Protein AF-A0A8S3I1D6-F1 (afdb_monomer_lite)

Foldseek 3Di:
DDDDDDDDDDDDDDDPPDDPPDDDPDPDDDPQADPVQAGPVRDHPPDFADKDKDWCPDVVAPTWMWIDRHPDTDIDGHHDPDDDPDPPPDPDDDDDDDDDDDDD

Secondary structure (DSSP, 8-state):
---------------------S------S--SB-TTS-BTTS--TTPPPPEEEEES-STTSSEEEEEEETTEEEEEEE------S--S--SSPPPP--------

Organism: NCBI:txid392030

Radius of gyration: 34.03 Å; chains: 1; bounding box: 68×28×105 Å

Sequence (104 aa):
MTTAMDTSSVMKHKRNELTSTSTTDYISGFDLISIEGYRQDGRKNDELRNFRVSFNVVPDADGSCYMEHGNCKLLATIYGPYEGESRSNQEQAVITCDFSMTSY

InterPro domains:
  IPR001247 Exoribonuclease, phosphorolytic domain 1 [PF01138] (47-104)
  IPR020568 Ribosomal protein uS5 domain 2-type superfamily [SSF54211] (35-104)
  IPR027408 PNPase/RNase PH domain superfamily [G3DSA:3.30.230.70] (8-104)
  IPR050080 Ribonuclease PH [PTHR11953] (39-102)

Structure (mmCIF, N/CA/C/O backbone):
data_AF-A0A8S3I1D6-F1
#
_entry.id   AF-A0A8S3I1D6-F1
#
loop_
_atom_site.group_PDB
_atom_site.id
_atom_site.type_symbol
_atom_site.label_atom_id
_atom_site.label_alt_id
_atom_site.label_comp_id
_atom_site.label_asym_id
_atom_site.label_entity_id
_atom_site.label_seq_id
_atom_site.pdbx_PDB_ins_code
_atom_site.Cartn_x
_atom_site.Cartn_y
_atom_site.Cartn_z
_atom_site.occupancy
_atom_site.B_iso_or_equiv
_atom_site.auth_seq_id
_atom_site.auth_comp_id
_atom_site.auth_asym_id
_atom_site.auth_atom_id
_atom_site.pdbx_PDB_model_num
ATOM 1 N N . MET A 1 1 ? 43.926 15.647 -84.273 1.00 39.88 1 MET A N 1
ATOM 2 C CA . MET A 1 1 ? 44.016 16.923 -83.533 1.00 39.88 1 MET A CA 1
ATOM 3 C C . MET A 1 1 ? 42.648 17.594 -83.611 1.00 39.88 1 MET A C 1
ATOM 5 O O . MET A 1 1 ? 42.082 17.579 -84.691 1.00 39.88 1 MET A O 1
ATOM 9 N N . THR A 1 2 ? 42.159 18.082 -82.459 1.00 35.62 2 THR A N 1
ATOM 10 C CA . THR A 1 2 ? 41.011 18.997 -82.205 1.00 35.62 2 THR A CA 1
ATOM 11 C C . THR A 1 2 ? 39.555 18.506 -82.391 1.00 35.62 2 THR A C 1
ATOM 13 O O . THR A 1 2 ? 39.040 18.485 -83.501 1.00 35.62 2 THR A O 1
ATOM 16 N N . THR A 1 3 ? 38.954 18.096 -81.252 1.00 31.78 3 THR A N 1
ATOM 17 C CA . THR A 1 3 ? 37.695 18.533 -80.558 1.00 31.78 3 THR A CA 1
ATOM 18 C C . THR A 1 3 ? 36.625 19.316 -81.365 1.00 31.78 3 THR A C 1
ATOM 20 O O . THR A 1 3 ? 36.999 20.095 -82.224 1.00 31.78 3 THR A O 1
ATOM 23 N N . ALA A 1 4 ? 35.300 19.301 -81.128 1.00 40.47 4 ALA A N 1
ATOM 24 C CA . ALA A 1 4 ? 34.423 18.917 -80.009 1.00 40.47 4 ALA A CA 1
ATOM 25 C C . ALA A 1 4 ? 32.924 18.972 -80.452 1.00 40.47 4 ALA A C 1
ATOM 27 O O . ALA A 1 4 ? 32.630 19.610 -81.455 1.00 40.47 4 ALA A O 1
ATOM 28 N N . MET A 1 5 ? 32.019 18.456 -79.596 1.00 41.31 5 MET A N 1
ATOM 29 C CA . MET A 1 5 ? 30.569 18.765 -79.448 1.00 41.31 5 MET A CA 1
ATOM 30 C C . MET A 1 5 ? 29.570 18.172 -80.466 1.00 41.31 5 MET A C 1
ATOM 32 O O . MET A 1 5 ? 29.516 18.596 -81.609 1.00 41.31 5 MET A O 1
ATOM 36 N N . ASP A 1 6 ? 28.703 17.248 -80.028 1.00 33.47 6 ASP A N 1
ATOM 37 C CA . ASP A 1 6 ? 27.349 17.582 -79.544 1.00 33.47 6 ASP A CA 1
ATOM 38 C C . ASP A 1 6 ? 26.686 16.352 -78.876 1.00 33.47 6 ASP A C 1
ATOM 40 O O . ASP A 1 6 ? 27.232 15.249 -78.851 1.00 33.47 6 ASP A O 1
ATOM 44 N N . THR A 1 7 ? 25.555 16.584 -78.228 1.00 37.22 7 THR A N 1
ATOM 45 C CA . THR A 1 7 ? 25.157 16.063 -76.928 1.00 37.22 7 THR A CA 1
ATOM 46 C C . THR A 1 7 ? 23.922 15.160 -76.971 1.00 37.22 7 THR A C 1
ATOM 48 O O . THR A 1 7 ? 23.090 15.209 -77.869 1.00 37.22 7 THR A O 1
ATOM 51 N N . SER A 1 8 ? 23.769 14.406 -75.878 1.00 36.06 8 SER A N 1
ATOM 52 C CA . SER A 1 8 ? 22.530 13.804 -75.368 1.00 36.06 8 SER A CA 1
ATOM 53 C C . SER A 1 8 ? 22.029 12.508 -76.023 1.00 36.06 8 SER A C 1
ATOM 55 O O . SER A 1 8 ? 21.237 12.465 -76.958 1.00 36.06 8 SER A O 1
ATOM 57 N N . SER A 1 9 ? 22.399 11.392 -75.397 1.00 36.66 9 SER A N 1
ATOM 58 C CA . SER A 1 9 ? 21.520 10.230 -75.304 1.00 36.66 9 SER A CA 1
ATOM 59 C C . SER A 1 9 ? 21.810 9.439 -74.037 1.00 36.66 9 SER A C 1
ATOM 61 O O . SER A 1 9 ? 22.944 9.351 -73.571 1.00 36.66 9 SER A O 1
ATOM 63 N N . VAL A 1 10 ? 20.741 8.804 -73.560 1.00 41.28 10 VAL A N 1
ATOM 64 C CA . VAL A 1 10 ? 20.665 7.784 -72.510 1.00 41.28 10 VAL A CA 1
ATOM 65 C C . VAL A 1 10 ? 20.418 8.314 -71.0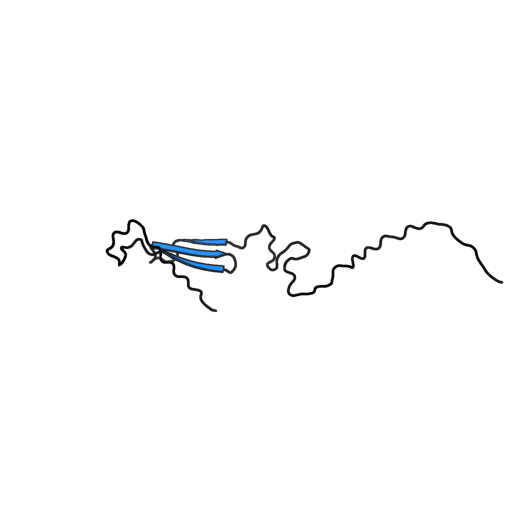94 1.00 41.28 10 VAL A C 1
ATOM 67 O O . VAL A 1 10 ? 21.313 8.480 -70.267 1.00 41.28 10 VAL A O 1
ATOM 70 N N . MET A 1 11 ? 19.118 8.458 -70.818 1.00 44.31 11 MET A N 1
ATOM 71 C CA . MET A 1 11 ? 18.483 8.193 -69.526 1.00 44.31 11 MET A CA 1
ATOM 72 C C . MET A 1 11 ? 19.223 7.090 -68.756 1.00 44.31 11 MET A C 1
ATOM 74 O O . MET A 1 11 ? 19.140 5.912 -69.100 1.00 44.31 11 MET A O 1
ATOM 78 N N . LYS A 1 12 ? 19.913 7.462 -67.679 1.00 41.50 12 LYS A N 1
ATOM 79 C CA . LYS A 1 12 ? 20.322 6.524 -66.633 1.00 41.50 12 LYS A CA 1
ATOM 80 C C . LYS A 1 12 ? 19.663 6.979 -65.346 1.00 41.50 12 LYS A C 1
ATOM 82 O O . LYS A 1 12 ? 20.041 7.998 -64.776 1.00 41.50 12 LYS A O 1
ATOM 87 N N . HIS A 1 13 ? 18.645 6.223 -64.939 1.00 34.81 13 HIS A N 1
ATOM 88 C CA . HIS A 1 13 ? 18.068 6.276 -63.603 1.00 34.81 13 HIS A CA 1
ATOM 89 C C . HIS A 1 13 ? 19.206 6.255 -62.579 1.00 34.81 13 HIS A C 1
ATOM 91 O O . HIS A 1 13 ? 19.904 5.250 -62.418 1.00 34.81 13 HIS A O 1
ATOM 97 N N . LYS A 1 14 ? 19.431 7.399 -61.935 1.00 36.69 14 LYS A N 1
ATOM 98 C CA . LYS A 1 14 ? 20.379 7.523 -60.838 1.00 36.69 14 LYS A CA 1
ATOM 99 C C . LYS A 1 14 ? 19.727 6.860 -59.628 1.00 36.69 14 LYS A C 1
ATOM 101 O O . LYS A 1 14 ? 18.600 7.194 -59.274 1.00 36.69 14 LYS A O 1
ATOM 106 N N . ARG A 1 15 ? 20.426 5.862 -59.081 1.00 41.84 15 ARG A N 1
ATOM 107 C CA . ARG A 1 15 ? 20.089 5.144 -57.848 1.00 41.84 15 ARG A CA 1
ATOM 108 C C . ARG A 1 15 ? 19.582 6.126 -56.793 1.00 41.84 15 ARG A C 1
ATOM 110 O O . ARG A 1 15 ? 20.205 7.158 -56.567 1.00 41.84 15 ARG A O 1
ATOM 117 N N . ASN A 1 16 ? 18.471 5.758 -56.166 1.00 40.38 16 ASN A N 1
ATOM 118 C CA . ASN A 1 16 ? 17.939 6.397 -54.976 1.00 40.38 16 ASN A CA 1
ATOM 119 C C . ASN A 1 16 ? 18.982 6.227 -53.860 1.00 40.38 16 ASN A C 1
ATOM 121 O O . ASN A 1 16 ? 19.106 5.142 -53.289 1.00 40.38 16 ASN A O 1
ATOM 125 N N . GLU A 1 17 ? 19.793 7.252 -53.613 1.00 39.88 17 GLU A N 1
ATOM 126 C CA . GLU A 1 17 ? 20.611 7.303 -52.407 1.00 39.88 17 GLU A CA 1
ATOM 127 C C . GLU A 1 17 ? 19.691 7.704 -51.257 1.00 39.88 17 GLU A C 1
ATOM 129 O O . GLU A 1 17 ? 19.184 8.822 -51.195 1.00 39.88 17 GLU A O 1
ATOM 134 N N . LEU A 1 18 ? 19.426 6.732 -50.381 1.00 52.00 18 LEU A N 1
ATOM 135 C CA . LEU A 1 18 ? 18.864 6.976 -49.065 1.00 52.00 18 LEU A CA 1
ATOM 136 C C . LEU A 1 18 ? 19.844 7.853 -48.286 1.00 52.00 18 LEU A C 1
ATOM 138 O O . LEU A 1 18 ? 20.830 7.362 -47.744 1.00 52.00 18 LEU A O 1
ATOM 142 N N . THR A 1 19 ? 19.543 9.137 -48.193 1.00 40.47 19 THR A N 1
ATOM 143 C CA . THR A 1 19 ? 20.075 10.009 -47.148 1.00 40.47 19 THR A CA 1
ATOM 144 C C . THR A 1 19 ? 18.902 10.733 -46.507 1.00 40.47 19 THR A C 1
ATOM 146 O O . THR A 1 19 ? 18.527 11.852 -46.850 1.00 40.47 19 THR A O 1
ATOM 149 N N . SER A 1 20 ? 18.263 10.022 -45.577 1.00 43.81 20 SER A N 1
ATOM 150 C CA . SER A 1 20 ? 17.349 10.584 -44.590 1.00 43.81 20 SER A CA 1
ATOM 151 C C . SER A 1 20 ? 18.123 11.562 -43.706 1.00 43.81 20 SER A C 1
ATOM 153 O O . SER A 1 20 ? 18.692 11.181 -42.686 1.00 43.81 20 SER A O 1
ATOM 155 N N . THR A 1 21 ? 18.177 12.821 -44.118 1.00 46.94 21 THR A N 1
ATOM 156 C CA . THR A 1 21 ? 18.802 13.904 -43.351 1.00 46.94 21 THR A CA 1
ATOM 157 C C . THR A 1 21 ? 17.906 15.127 -43.408 1.00 46.94 21 THR A C 1
ATOM 159 O O . THR A 1 21 ? 18.093 15.995 -44.255 1.00 46.94 21 THR A O 1
ATOM 162 N N . SER A 1 22 ? 16.912 15.169 -42.518 1.00 48.66 22 SER A N 1
ATOM 163 C CA . SER A 1 22 ? 16.226 16.406 -42.113 1.00 48.66 22 SER A CA 1
ATOM 164 C C . SER A 1 22 ? 15.254 16.170 -40.949 1.00 48.66 22 SER A C 1
ATOM 166 O O . SER A 1 22 ? 14.057 16.423 -41.054 1.00 48.66 22 SER A O 1
ATOM 168 N N . THR A 1 23 ? 15.749 15.663 -39.815 1.00 51.53 23 THR A N 1
ATOM 169 C CA . THR A 1 23 ? 15.105 15.870 -38.496 1.00 51.53 23 THR A CA 1
ATOM 170 C C . THR A 1 23 ? 16.104 15.585 -37.371 1.00 51.53 23 THR A C 1
ATOM 172 O O . THR A 1 23 ? 15.924 14.702 -36.545 1.00 51.53 23 THR A O 1
ATOM 175 N N . THR A 1 24 ? 17.219 16.309 -37.356 1.00 49.50 24 THR A N 1
ATOM 176 C CA . THR A 1 24 ? 18.200 16.253 -36.258 1.00 49.50 24 THR A CA 1
ATOM 177 C C . THR A 1 24 ? 18.547 17.663 -35.821 1.00 49.50 24 THR A C 1
ATOM 179 O O . THR A 1 24 ? 19.691 18.073 -35.929 1.00 49.50 24 THR A O 1
ATOM 182 N N . ASP A 1 25 ? 17.546 18.403 -35.349 1.00 50.50 25 ASP A N 1
ATOM 183 C CA . ASP A 1 25 ? 17.733 19.730 -34.758 1.00 50.50 25 ASP A CA 1
ATOM 184 C C . ASP A 1 25 ? 16.914 19.854 -33.469 1.00 50.50 25 ASP A C 1
ATOM 186 O O . ASP A 1 25 ? 16.044 20.700 -33.399 1.00 50.50 25 ASP A O 1
ATOM 190 N N . TYR A 1 26 ? 17.165 18.989 -32.475 1.00 50.34 26 TYR A N 1
ATOM 191 C CA . TYR A 1 26 ? 16.997 19.245 -31.030 1.00 50.34 26 TYR A CA 1
ATOM 192 C C . TYR A 1 26 ? 17.705 18.121 -30.251 1.00 50.34 26 TYR A C 1
ATOM 194 O O . TYR A 1 26 ? 17.142 17.051 -30.046 1.00 50.34 26 TYR A O 1
ATOM 202 N N . ILE A 1 27 ? 18.939 18.344 -29.783 1.00 56.09 27 ILE A N 1
ATOM 203 C CA . ILE A 1 27 ? 19.481 17.566 -28.654 1.00 56.09 27 ILE A CA 1
ATOM 204 C C . ILE A 1 27 ? 19.130 18.356 -27.397 1.00 56.09 27 ILE A C 1
ATOM 206 O O . ILE A 1 27 ? 19.927 19.135 -26.880 1.00 56.09 27 ILE A O 1
ATOM 210 N N . SER A 1 28 ? 17.891 18.213 -26.942 1.00 55.53 28 SER A N 1
ATOM 211 C CA . SER A 1 28 ? 17.443 18.742 -25.657 1.00 55.53 28 SER A CA 1
ATOM 212 C C . SER A 1 28 ? 17.163 17.570 -24.722 1.00 55.53 28 SER A C 1
ATOM 214 O O . SER A 1 28 ? 16.268 16.788 -25.006 1.00 55.53 28 SER A O 1
ATOM 216 N N . GLY A 1 29 ? 17.955 17.457 -23.648 1.00 63.94 29 GLY A N 1
ATOM 217 C CA . GLY A 1 29 ? 17.710 16.673 -22.426 1.00 63.94 29 GLY A CA 1
ATOM 218 C C . GLY A 1 29 ? 16.976 15.335 -22.566 1.00 63.94 29 GLY A C 1
ATOM 219 O O . GLY A 1 29 ? 15.758 15.329 -22.562 1.00 63.94 29 GLY A O 1
ATOM 220 N N . PHE A 1 30 ? 17.727 14.226 -22.559 1.00 71.56 30 PHE A N 1
ATOM 221 C CA . PHE A 1 30 ? 17.254 12.832 -22.481 1.00 71.56 30 PHE A CA 1
ATOM 222 C C . PHE A 1 30 ? 16.120 12.458 -23.450 1.00 71.56 30 PHE A C 1
A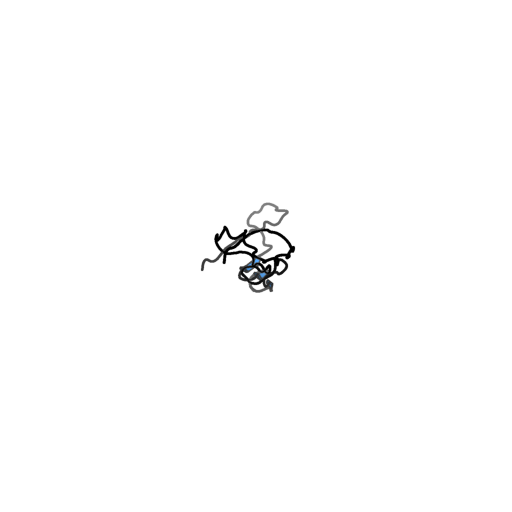TOM 224 O O . PHE A 1 30 ? 14.949 12.742 -23.219 1.00 71.56 30 PHE A O 1
ATOM 231 N N . ASP A 1 31 ? 16.474 11.715 -24.499 1.00 79.56 31 ASP A N 1
ATOM 232 C CA . ASP A 1 31 ? 15.505 11.062 -25.378 1.00 79.56 31 ASP A CA 1
ATOM 233 C C . ASP A 1 31 ? 14.614 10.118 -24.557 1.00 79.56 31 ASP A C 1
ATOM 235 O O . ASP A 1 31 ? 15.093 9.086 -24.107 1.00 79.56 31 ASP A O 1
ATOM 239 N N . LEU A 1 32 ? 13.357 10.494 -24.285 1.00 86.44 32 LEU A N 1
ATOM 240 C CA . LEU A 1 32 ? 12.466 9.788 -23.349 1.00 86.44 32 LEU A CA 1
ATOM 241 C C . LEU A 1 32 ? 12.004 8.424 -23.880 1.00 86.44 32 LEU A C 1
ATOM 243 O O . LEU A 1 32 ? 11.720 7.521 -23.082 1.00 86.44 32 LEU A O 1
ATOM 247 N N . ILE A 1 33 ? 11.922 8.286 -25.205 1.00 92.00 33 ILE A N 1
ATOM 248 C CA . ILE A 1 33 ? 11.430 7.099 -25.905 1.00 92.00 33 ILE A CA 1
ATOM 249 C C . ILE A 1 33 ? 12.393 6.786 -27.049 1.00 92.00 33 ILE A C 1
ATOM 251 O O . ILE A 1 33 ? 12.532 7.578 -27.970 1.00 92.00 33 ILE A O 1
ATOM 255 N N . SER A 1 34 ? 12.992 5.598 -27.017 1.00 89.50 34 SER A N 1
ATOM 256 C CA . SER A 1 34 ? 13.851 5.091 -28.089 1.00 89.50 34 SER A CA 1
ATOM 257 C C . SER A 1 34 ? 13.104 5.026 -29.426 1.00 89.50 34 SER A C 1
ATOM 259 O O . SER A 1 34 ? 11.896 4.790 -29.466 1.00 89.50 34 SER A O 1
ATOM 261 N N . ILE A 1 35 ? 13.843 5.111 -30.535 1.00 90.69 35 ILE A N 1
ATOM 262 C CA . ILE A 1 35 ? 13.348 4.849 -31.900 1.00 90.69 35 ILE A CA 1
ATOM 263 C C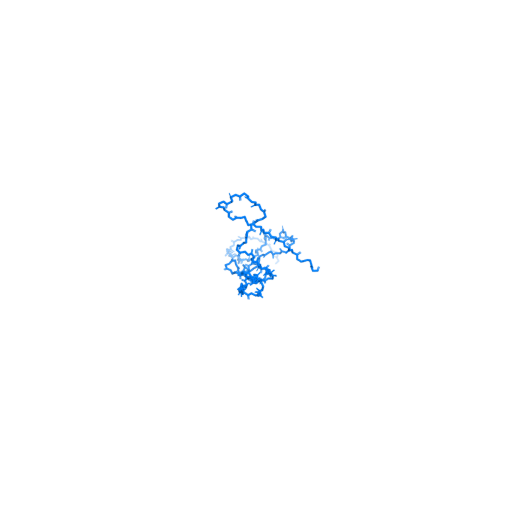 . ILE A 1 35 ? 12.655 3.474 -31.995 1.00 90.69 35 ILE A C 1
ATOM 265 O O . ILE A 1 35 ? 11.718 3.295 -32.770 1.00 90.69 35 ILE A O 1
ATOM 269 N N . GLU A 1 36 ? 13.077 2.511 -31.173 1.00 90.69 36 GLU A N 1
ATOM 270 C CA . GLU A 1 36 ? 12.478 1.172 -31.080 1.00 90.69 36 GLU A CA 1
ATOM 271 C C . GLU A 1 36 ? 11.191 1.124 -30.226 1.00 90.69 36 GLU A C 1
ATOM 273 O O . GLU A 1 36 ? 10.560 0.073 -30.109 1.00 90.69 36 GLU A O 1
ATOM 278 N N . GLY A 1 37 ? 10.784 2.246 -29.624 1.00 91.12 37 GLY A N 1
ATOM 279 C CA . GLY A 1 37 ? 9.568 2.383 -28.816 1.00 91.12 37 GLY A CA 1
ATOM 280 C C . GLY A 1 37 ? 9.724 2.053 -27.326 1.00 91.12 37 GLY A C 1
ATOM 281 O O . GLY A 1 37 ? 8.722 1.968 -26.614 1.00 91.12 37 GLY A O 1
ATOM 282 N N . TYR A 1 38 ? 10.951 1.865 -26.833 1.00 93.94 38 TYR A N 1
ATOM 283 C CA . TYR A 1 38 ? 11.223 1.599 -25.415 1.00 93.94 38 TYR A CA 1
ATOM 284 C C . TYR A 1 38 ? 11.382 2.882 -24.601 1.00 93.94 38 TYR A C 1
ATOM 286 O O . TYR A 1 38 ? 11.980 3.854 -25.059 1.00 93.94 38 TYR A O 1
ATOM 294 N N . ARG A 1 39 ? 10.897 2.869 -23.358 1.00 92.94 39 ARG A N 1
ATOM 295 C CA . ARG A 1 39 ? 11.171 3.929 -22.376 1.00 92.94 39 ARG A CA 1
ATOM 296 C C . ARG A 1 39 ? 12.562 3.772 -21.756 1.00 92.94 39 ARG A C 1
ATOM 298 O O . ARG A 1 39 ? 13.215 2.746 -21.916 1.00 92.94 39 ARG A O 1
ATOM 305 N N . GLN A 1 40 ? 12.961 4.759 -20.954 1.00 91.94 40 GLN A N 1
ATOM 306 C CA . GLN A 1 40 ? 14.247 4.788 -20.235 1.00 91.94 40 GLN A CA 1
ATOM 307 C C . GLN A 1 40 ? 14.524 3.572 -19.345 1.00 91.94 40 GLN A C 1
ATOM 309 O O . GLN A 1 40 ? 15.674 3.221 -19.116 1.00 91.94 40 GLN A O 1
ATOM 314 N N . ASP A 1 41 ? 13.481 2.932 -18.825 1.00 91.56 41 ASP A N 1
ATOM 315 C CA . ASP A 1 41 ? 13.590 1.742 -17.983 1.00 91.56 41 ASP A CA 1
ATOM 316 C C . ASP A 1 41 ? 13.421 0.428 -18.763 1.00 91.56 41 ASP A C 1
ATOM 318 O O . ASP A 1 41 ? 13.222 -0.626 -18.161 1.00 91.56 41 ASP A O 1
ATOM 322 N N . GLY A 1 42 ? 13.484 0.487 -20.098 1.00 92.69 42 GLY A N 1
ATOM 323 C CA . GLY A 1 42 ? 13.436 -0.672 -20.990 1.00 92.69 42 GLY A CA 1
ATOM 324 C C . GLY A 1 42 ? 12.041 -1.253 -21.216 1.00 92.69 42 GLY A C 1
ATOM 325 O O . GLY A 1 42 ? 11.906 -2.237 -21.935 1.00 92.69 42 GLY A O 1
ATOM 326 N N . ARG A 1 43 ? 10.997 -0.656 -20.634 1.00 95.44 43 ARG A N 1
ATOM 327 C CA . ARG A 1 43 ? 9.616 -1.122 -20.795 1.00 95.44 43 ARG A CA 1
ATOM 328 C C . ARG A 1 43 ? 8.932 -0.488 -22.002 1.00 95.44 43 ARG A C 1
ATOM 330 O O . ARG A 1 43 ? 9.161 0.692 -22.297 1.00 95.44 43 ARG A O 1
ATOM 337 N N . LYS A 1 44 ? 8.003 -1.217 -22.613 1.00 94.94 44 LYS A N 1
ATOM 338 C CA . LYS A 1 44 ? 7.059 -0.691 -23.612 1.00 94.94 44 LYS A CA 1
ATOM 339 C C . LYS A 1 44 ? 5.936 0.128 -22.969 1.00 94.94 44 LYS A C 1
ATOM 341 O O . LYS A 1 44 ? 5.844 0.251 -21.743 1.00 94.94 44 LYS A O 1
ATOM 346 N N . ASN A 1 45 ? 5.110 0.752 -23.804 1.00 92.44 45 ASN A N 1
ATOM 347 C CA . ASN A 1 45 ? 3.981 1.587 -23.385 1.00 92.44 45 ASN A CA 1
ATOM 348 C C . ASN A 1 45 ? 2.851 0.790 -22.708 1.00 92.44 45 ASN A C 1
ATOM 350 O O . ASN A 1 45 ? 2.159 1.336 -21.852 1.00 92.44 45 ASN A O 1
ATOM 354 N N . ASP A 1 46 ? 2.694 -0.480 -23.062 1.00 95.62 46 ASP A N 1
ATOM 355 C CA . ASP A 1 46 ? 1.701 -1.424 -22.542 1.00 95.62 46 ASP A CA 1
ATOM 356 C C . ASP A 1 46 ? 2.194 -2.2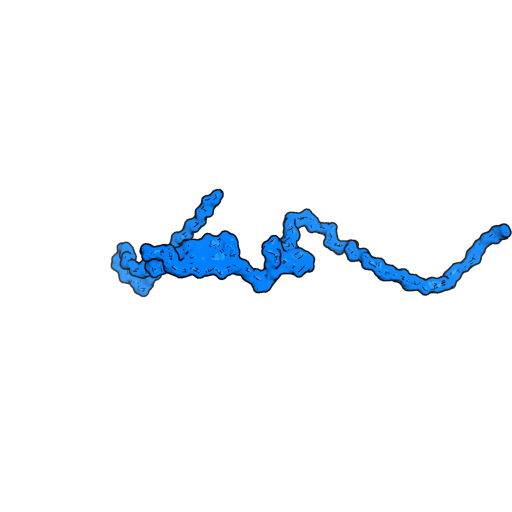30 -21.325 1.00 95.62 46 ASP A C 1
ATOM 358 O O . ASP A 1 46 ? 1.433 -2.984 -20.720 1.00 95.62 46 ASP A O 1
ATOM 362 N N . GLU A 1 47 ? 3.445 -2.029 -20.908 1.00 96.56 47 GLU A N 1
ATOM 363 C CA . GLU A 1 47 ? 4.061 -2.758 -19.801 1.00 96.56 47 GLU A CA 1
ATOM 364 C C . GLU A 1 47 ? 4.029 -1.967 -18.481 1.00 96.56 47 GLU A C 1
ATOM 366 O O . GLU A 1 47 ? 4.595 -0.868 -18.333 1.00 96.56 47 GLU A O 1
ATOM 371 N N . LEU A 1 48 ? 3.411 -2.571 -17.464 1.00 95.94 48 LEU A N 1
ATOM 372 C CA . LEU A 1 48 ? 3.427 -2.082 -16.084 1.00 95.94 48 LEU A CA 1
ATOM 373 C C . LEU A 1 48 ? 4.805 -2.290 -15.437 1.00 95.94 48 LEU A C 1
ATOM 375 O O . LEU A 1 48 ? 5.618 -3.085 -15.902 1.00 95.94 48 LEU A O 1
ATOM 379 N N . ARG A 1 49 ? 5.107 -1.544 -14.363 1.00 97.19 49 ARG A N 1
ATOM 380 C CA . ARG A 1 49 ? 6.277 -1.891 -13.535 1.00 97.19 49 ARG A CA 1
ATOM 381 C C . ARG A 1 49 ? 5.924 -3.127 -12.724 1.00 97.19 49 ARG A C 1
ATOM 383 O O . ARG A 1 49 ? 4.748 -3.421 -12.522 1.00 97.19 49 ARG A O 1
ATOM 390 N N . ASN A 1 50 ? 6.947 -3.785 -12.192 1.00 96.81 50 ASN A N 1
ATOM 391 C CA . ASN A 1 50 ? 6.741 -4.846 -11.220 1.00 96.81 50 ASN A CA 1
ATOM 392 C C . ASN A 1 50 ? 5.829 -4.358 -10.080 1.00 96.81 50 ASN A C 1
ATOM 394 O O . ASN A 1 50 ? 6.086 -3.299 -9.500 1.00 96.81 50 ASN A O 1
ATOM 398 N N . PHE A 1 51 ? 4.772 -5.114 -9.799 1.00 97.69 51 PHE A N 1
ATOM 399 C CA . PHE A 1 51 ? 3.751 -4.774 -8.818 1.00 97.69 51 PHE A CA 1
ATOM 400 C C . PHE A 1 51 ? 3.638 -5.910 -7.806 1.00 97.69 51 PHE A C 1
ATOM 402 O O . PHE A 1 51 ? 3.322 -7.044 -8.168 1.00 97.69 51 PHE A O 1
ATOM 409 N N . ARG A 1 52 ? 3.911 -5.614 -6.536 1.00 97.94 52 ARG A N 1
ATOM 410 C CA . ARG A 1 52 ? 3.897 -6.590 -5.445 1.00 97.94 52 ARG A CA 1
ATOM 411 C C . ARG A 1 52 ? 3.111 -6.035 -4.271 1.00 97.94 52 ARG A C 1
ATOM 413 O O . ARG A 1 52 ? 3.266 -4.873 -3.918 1.00 97.94 52 ARG A O 1
ATOM 420 N N . VAL A 1 53 ? 2.300 -6.883 -3.648 1.00 98.00 53 VAL A N 1
ATOM 421 C CA . VAL A 1 53 ? 1.498 -6.528 -2.475 1.00 98.00 53 VAL A CA 1
ATOM 422 C C . VAL A 1 53 ? 1.625 -7.621 -1.422 1.00 98.00 53 VAL A C 1
ATOM 424 O O . VAL A 1 53 ? 1.712 -8.807 -1.743 1.00 98.00 53 VAL A O 1
ATOM 427 N N . SER A 1 54 ? 1.677 -7.232 -0.156 1.00 97.81 54 SER A N 1
ATOM 428 C CA . SER A 1 54 ? 1.624 -8.132 0.993 1.00 97.81 54 SER A CA 1
ATOM 429 C C . SER A 1 54 ? 0.704 -7.530 2.046 1.00 97.81 54 SER A C 1
ATOM 431 O O . SER A 1 54 ? 0.883 -6.383 2.445 1.00 97.81 54 SER A O 1
ATOM 433 N N . PHE A 1 55 ? -0.288 -8.302 2.476 1.00 97.44 55 PHE A N 1
ATOM 434 C CA . PHE A 1 55 ? -1.259 -7.892 3.486 1.00 97.44 55 PHE A CA 1
ATOM 435 C C . PHE A 1 55 ? -0.843 -8.383 4.872 1.00 97.44 55 PHE A C 1
ATOM 437 O O . PHE A 1 55 ? -0.076 -9.339 4.983 1.00 97.44 55 PHE A O 1
ATOM 444 N N . ASN A 1 56 ? -1.390 -7.752 5.909 1.00 96.19 56 ASN A N 1
ATOM 445 C CA . ASN A 1 56 ? -1.186 -8.116 7.311 1.00 96.19 56 ASN A CA 1
ATOM 446 C C . ASN A 1 56 ? 0.298 -8.146 7.732 1.00 96.19 56 ASN A C 1
ATOM 448 O O . ASN A 1 56 ? 0.780 -9.087 8.356 1.00 96.19 56 ASN A O 1
ATOM 452 N N . VAL A 1 57 ? 1.038 -7.119 7.314 1.00 97.31 57 VAL A N 1
ATOM 453 C CA . VAL A 1 57 ? 2.483 -6.964 7.555 1.00 97.31 57 VAL A CA 1
ATOM 454 C C . VAL A 1 57 ? 2.808 -6.300 8.896 1.00 97.31 57 VAL A C 1
ATOM 456 O O . VAL A 1 57 ? 3.914 -6.468 9.401 1.00 97.31 57 VAL A O 1
ATOM 459 N N . VAL A 1 58 ? 1.859 -5.556 9.468 1.00 97.12 58 VAL A N 1
ATOM 460 C CA . VAL A 1 58 ? 1.946 -4.923 10.792 1.00 97.12 58 VAL A CA 1
ATOM 461 C C . VAL A 1 58 ? 0.948 -5.630 11.712 1.00 97.12 58 VAL A C 1
ATOM 463 O O . VAL A 1 58 ? -0.251 -5.442 11.509 1.00 97.12 58 VAL A O 1
ATOM 466 N N . PRO A 1 59 ? 1.413 -6.433 12.690 1.00 95.44 59 PRO A N 1
ATOM 467 C CA . PRO A 1 59 ? 0.538 -7.224 13.561 1.00 95.44 59 PRO A CA 1
ATOM 468 C C . PRO A 1 59 ? -0.392 -6.402 14.457 1.00 95.44 59 PRO A C 1
ATOM 470 O O . PRO A 1 59 ? -1.480 -6.861 14.781 1.00 95.44 59 PRO A O 1
ATOM 473 N N . ASP A 1 60 ? 0.036 -5.202 14.852 1.00 95.56 60 ASP A N 1
ATOM 474 C CA . ASP A 1 60 ? -0.703 -4.354 15.796 1.00 95.56 60 ASP A CA 1
ATOM 475 C C . ASP A 1 60 ? -1.794 -3.505 15.122 1.00 95.56 60 ASP A C 1
ATOM 477 O O . ASP A 1 60 ? -2.534 -2.798 15.802 1.00 95.56 60 ASP A O 1
ATOM 481 N N . ALA A 1 61 ? -1.870 -3.516 13.789 1.00 96.75 61 ALA A N 1
ATOM 482 C CA . ALA A 1 61 ? -2.877 -2.779 13.033 1.00 96.75 61 ALA A CA 1
ATOM 483 C C . ALA A 1 61 ? -4.059 -3.689 12.675 1.00 96.75 61 ALA A C 1
ATOM 485 O O . ALA A 1 61 ? -3.853 -4.839 12.292 1.00 96.75 61 ALA A O 1
ATOM 486 N N . ASP A 1 62 ? -5.282 -3.152 12.703 1.00 96.50 62 ASP A N 1
ATOM 487 C CA . ASP A 1 62 ? -6.492 -3.885 12.293 1.00 96.50 62 ASP A CA 1
ATOM 488 C C . ASP A 1 62 ? -6.437 -4.278 10.809 1.00 96.50 62 ASP A C 1
ATOM 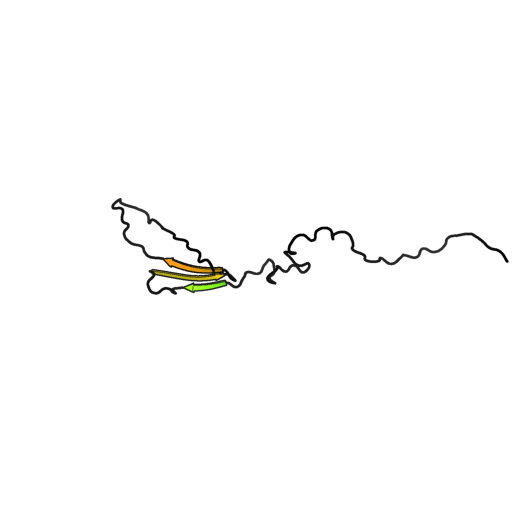490 O O . ASP A 1 62 ? -6.913 -5.336 10.393 1.00 96.50 62 ASP A O 1
ATOM 494 N N . GLY A 1 63 ? -5.811 -3.423 9.999 1.00 97.19 63 GLY A N 1
ATOM 495 C CA . GLY A 1 63 ? -5.460 -3.718 8.620 1.00 97.19 63 GLY A CA 1
ATOM 496 C C . GLY A 1 63 ? -4.092 -3.151 8.279 1.00 97.19 63 GLY A C 1
ATOM 497 O O . GLY A 1 63 ? -3.747 -2.039 8.669 1.00 97.19 63 GLY A O 1
ATOM 498 N N . SER A 1 64 ? -3.296 -3.894 7.516 1.00 97.88 64 SER A N 1
ATOM 499 C CA . SER A 1 64 ? -2.012 -3.394 7.028 1.00 97.88 64 SER A CA 1
ATOM 500 C C . SER A 1 64 ? -1.653 -3.946 5.657 1.00 97.88 64 SER A C 1
ATOM 502 O O . SER A 1 64 ? -2.047 -5.053 5.275 1.00 97.88 64 SER A O 1
ATOM 504 N N . CYS A 1 65 ? -0.908 -3.151 4.895 1.00 98.06 65 CYS A N 1
ATOM 505 C CA . CYS A 1 65 ? -0.504 -3.469 3.536 1.00 98.06 65 CYS A CA 1
ATOM 506 C C . CYS A 1 65 ? 0.872 -2.875 3.230 1.00 98.06 65 CYS A C 1
ATOM 508 O O . CYS A 1 65 ? 1.097 -1.678 3.404 1.00 98.06 65 CYS A O 1
ATOM 510 N N . TYR A 1 66 ? 1.775 -3.711 2.727 1.00 97.94 66 TYR A N 1
ATOM 511 C CA . TYR A 1 66 ? 3.008 -3.289 2.079 1.00 97.94 66 TYR A CA 1
ATOM 512 C C . TYR A 1 66 ? 2.863 -3.472 0.571 1.00 97.94 66 TYR A C 1
ATOM 514 O O . TYR A 1 66 ? 2.544 -4.569 0.105 1.00 97.94 66 TYR A O 1
ATOM 522 N N . MET A 1 67 ? 3.115 -2.416 -0.196 1.00 98.00 67 MET A N 1
ATOM 523 C CA . MET A 1 67 ? 3.015 -2.442 -1.652 1.00 98.00 67 MET A CA 1
ATOM 524 C C . MET A 1 67 ? 4.278 -1.880 -2.291 1.00 98.00 67 MET A C 1
ATOM 526 O O . MET A 1 67 ? 4.853 -0.890 -1.840 1.00 98.00 67 MET A O 1
ATOM 530 N N . GLU A 1 68 ? 4.682 -2.515 -3.384 1.00 98.12 68 GLU A N 1
ATOM 531 C CA . GLU A 1 68 ? 5.778 -2.085 -4.235 1.00 98.12 68 GLU A CA 1
ATOM 532 C C . GLU A 1 68 ? 5.267 -1.937 -5.666 1.00 98.12 68 GLU A C 1
ATOM 534 O O . GLU A 1 68 ? 4.708 -2.873 -6.239 1.00 98.12 68 GLU A O 1
ATOM 539 N N . HIS A 1 69 ? 5.483 -0.767 -6.256 1.00 97.44 69 HIS A N 1
ATOM 540 C CA . HIS A 1 69 ? 5.241 -0.504 -7.667 1.00 97.44 69 HIS A CA 1
ATOM 541 C C . HIS A 1 69 ? 6.528 0.049 -8.293 1.00 97.44 69 HIS A C 1
ATOM 543 O O . HIS A 1 69 ? 6.820 1.250 -8.254 1.00 97.44 69 HIS A O 1
ATOM 549 N N . GLY A 1 70 ? 7.332 -0.850 -8.860 1.00 96.62 70 GLY A N 1
ATOM 550 C CA . GLY A 1 70 ? 8.724 -0.576 -9.206 1.00 96.62 70 GLY A CA 1
ATOM 551 C C . GLY A 1 70 ? 9.510 -0.140 -7.969 1.00 96.62 70 GLY A C 1
ATOM 552 O O . GLY A 1 70 ? 9.540 -0.845 -6.969 1.00 96.62 70 GLY A O 1
ATOM 553 N N . ASN A 1 71 ? 10.099 1.054 -8.023 1.00 95.25 71 ASN A N 1
ATOM 554 C CA . ASN A 1 71 ? 10.855 1.618 -6.901 1.00 95.25 71 ASN A CA 1
ATOM 555 C C . ASN A 1 71 ? 9.973 2.361 -5.884 1.00 95.25 71 ASN A C 1
ATOM 557 O O . ASN A 1 71 ? 10.471 2.789 -4.848 1.00 95.25 71 ASN A O 1
ATOM 561 N N . CYS A 1 72 ? 8.678 2.541 -6.169 1.00 95.50 72 CYS A N 1
ATOM 562 C CA . CYS A 1 72 ? 7.748 3.120 -5.207 1.00 95.50 72 CYS A CA 1
ATOM 563 C C . CYS A 1 72 ? 7.386 2.049 -4.182 1.00 95.50 72 CYS A C 1
ATOM 565 O O . CYS A 1 72 ? 6.824 1.021 -4.552 1.00 95.50 72 CYS A O 1
ATOM 567 N N . LYS A 1 73 ? 7.725 2.291 -2.918 1.00 96.38 73 LYS A N 1
ATOM 568 C CA . LYS A 1 73 ? 7.429 1.400 -1.798 1.00 96.38 73 LYS A CA 1
ATOM 569 C C . LYS A 1 73 ? 6.569 2.160 -0.807 1.00 96.38 73 LYS A C 1
ATOM 571 O O . LYS A 1 73 ? 6.891 3.299 -0.475 1.00 96.38 73 LYS A O 1
ATOM 576 N N . LEU A 1 74 ? 5.487 1.539 -0.361 1.00 96.50 74 LEU A N 1
ATOM 577 C CA . LEU A 1 74 ? 4.552 2.139 0.579 1.00 96.50 74 LEU A CA 1
ATOM 578 C C . LEU A 1 74 ? 4.132 1.129 1.640 1.00 96.50 74 LEU A C 1
ATOM 580 O O . LEU A 1 74 ? 3.990 -0.064 1.366 1.00 96.50 74 LEU A O 1
ATOM 584 N N . LEU A 1 75 ? 3.934 1.642 2.849 1.00 97.06 75 LEU A N 1
ATOM 585 C CA . LEU A 1 75 ? 3.368 0.923 3.976 1.00 97.06 75 LEU A CA 1
ATOM 586 C C . LEU A 1 75 ? 2.110 1.676 4.405 1.00 97.06 75 LEU A C 1
ATOM 588 O O . LEU A 1 75 ? 2.179 2.865 4.701 1.00 97.06 75 LEU A O 1
ATOM 592 N N . ALA A 1 76 ? 0.978 0.985 4.409 1.00 97.25 76 ALA A N 1
ATOM 593 C CA . ALA A 1 76 ? -0.299 1.511 4.861 1.00 97.25 76 ALA A CA 1
ATOM 594 C C . ALA A 1 76 ? -0.792 0.690 6.054 1.00 97.25 76 ALA A C 1
ATOM 596 O O . ALA A 1 76 ? -0.724 -0.543 6.037 1.00 97.25 76 ALA A O 1
ATOM 597 N N . THR A 1 77 ? -1.303 1.378 7.067 1.00 97.56 77 THR A N 1
ATOM 598 C CA . THR A 1 77 ? -1.936 0.792 8.248 1.00 97.56 77 THR A CA 1
ATOM 599 C C . THR A 1 77 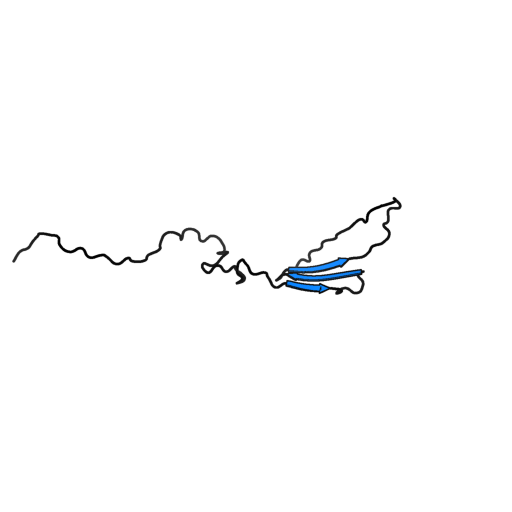? -3.295 1.443 8.470 1.00 97.56 77 THR A C 1
ATOM 601 O O . THR A 1 77 ? -3.510 2.604 8.129 1.00 97.56 77 THR A O 1
ATOM 604 N N . ILE A 1 78 ? -4.233 0.664 8.991 1.00 97.31 78 ILE A N 1
ATOM 605 C CA . ILE A 1 78 ? -5.590 1.075 9.332 1.00 97.31 78 ILE A CA 1
ATOM 606 C C . ILE A 1 78 ? -5.795 0.701 10.795 1.00 97.31 78 ILE A C 1
ATOM 608 O O . ILE A 1 78 ? -5.517 -0.434 11.185 1.00 97.31 78 ILE A O 1
ATOM 612 N N . TYR A 1 79 ? -6.286 1.662 11.573 1.00 95.81 79 TYR A N 1
ATOM 613 C CA . TYR A 1 79 ? -6.654 1.490 12.973 1.00 95.81 79 TYR A CA 1
ATOM 614 C C . TYR A 1 79 ? -8.108 1.926 13.145 1.00 95.81 79 TYR A C 1
ATOM 616 O O . TYR A 1 79 ? -8.449 3.075 12.855 1.00 95.81 79 TYR A O 1
ATOM 624 N N . GLY A 1 80 ? -8.965 1.015 13.589 1.00 92.69 80 GLY A N 1
ATOM 625 C CA . GLY A 1 80 ? -10.389 1.245 13.794 1.00 92.69 80 GLY A CA 1
ATOM 626 C C . GLY A 1 80 ? -11.291 0.260 13.044 1.00 92.69 80 GLY A C 1
ATOM 627 O O . GLY A 1 80 ? -10.820 -0.635 12.341 1.00 92.69 80 GLY A O 1
ATOM 628 N N . PRO A 1 81 ? -12.618 0.421 13.162 1.00 92.25 81 PRO A N 1
ATOM 629 C CA . PRO A 1 81 ? -13.326 1.573 13.730 1.00 92.25 81 PRO A CA 1
ATOM 630 C C . PRO A 1 81 ? -13.193 1.677 15.257 1.00 92.25 81 PRO A C 1
ATOM 632 O O . PRO A 1 81 ? -13.241 0.671 15.959 1.00 92.25 81 PRO A O 1
ATOM 635 N N . TYR A 1 82 ? -13.060 2.898 15.775 1.00 89.44 82 TYR A N 1
ATOM 636 C CA . TYR A 1 82 ? -13.089 3.187 17.211 1.00 89.44 82 TYR A CA 1
ATOM 637 C C . TYR A 1 82 ? -14.000 4.387 17.498 1.00 89.44 82 TYR A C 1
ATOM 639 O O . TYR A 1 82 ? -14.283 5.187 16.607 1.00 89.44 82 TYR A O 1
ATOM 647 N N . GLU A 1 83 ? -14.481 4.493 18.738 1.00 87.62 83 GLU A N 1
ATOM 648 C CA . GLU A 1 83 ? -15.350 5.593 19.164 1.00 87.62 83 GLU A CA 1
ATOM 649 C C . GLU A 1 83 ? -14.575 6.920 19.130 1.00 87.62 83 GLU A C 1
ATOM 651 O O . GLU A 1 83 ? -13.513 7.045 19.744 1.00 87.62 83 GLU A O 1
ATOM 656 N N . GLY A 1 84 ? -15.090 7.905 18.392 1.00 81.06 84 GLY A N 1
ATOM 657 C CA . GLY A 1 84 ? -14.452 9.214 18.261 1.00 81.06 84 GLY A CA 1
ATOM 658 C C . GLY A 1 84 ? -14.543 10.054 19.540 1.00 81.06 84 GLY A C 1
ATOM 659 O O . GLY A 1 84 ? -15.401 9.846 20.392 1.00 81.06 84 GLY A O 1
ATOM 660 N N . GLU A 1 85 ? -13.684 11.070 19.666 1.00 77.75 85 GLU A N 1
ATOM 661 C CA . GLU A 1 85 ? -13.697 11.966 20.837 1.00 77.75 85 GLU A CA 1
ATOM 662 C C . GLU A 1 85 ? -14.957 12.851 20.917 1.00 77.75 85 GLU A C 1
ATOM 664 O O . GLU A 1 85 ? -15.319 13.349 21.988 1.00 77.75 85 GLU A O 1
ATOM 669 N N . SER A 1 86 ? -15.645 13.063 19.789 1.00 75.75 86 SER A N 1
ATOM 670 C CA . SER A 1 86 ? -16.861 13.875 19.743 1.00 75.75 86 SER A CA 1
ATOM 671 C C . SER A 1 86 ? -18.072 13.082 20.224 1.00 75.75 86 SER A C 1
ATOM 673 O O . SER A 1 86 ? -18.476 12.111 19.600 1.00 75.75 86 SER A O 1
ATOM 675 N N . ARG A 1 87 ? -18.738 13.579 21.271 1.00 68.06 87 ARG A N 1
ATOM 676 C CA . ARG A 1 87 ? -20.004 13.023 21.791 1.00 68.06 87 ARG A CA 1
ATOM 677 C C . ARG A 1 87 ? -21.237 13.346 20.934 1.00 68.06 87 ARG A C 1
ATOM 679 O O . ARG A 1 87 ? -22.362 13.078 21.351 1.00 68.06 87 ARG A O 1
ATOM 686 N N . SER A 1 88 ? -21.063 13.992 19.782 1.00 75.06 88 SER A N 1
ATOM 687 C CA . SER A 1 88 ? -22.155 14.200 18.826 1.00 75.06 88 SER A CA 1
ATOM 688 C C . SER A 1 88 ? -22.555 12.862 18.204 1.00 75.06 88 SER A C 1
ATOM 690 O O . SER A 1 88 ? -21.664 12.135 17.782 1.00 75.06 88 SER A O 1
ATOM 692 N N . ASN A 1 89 ? -23.855 12.577 18.064 1.00 68.19 89 ASN A N 1
ATOM 693 C CA . ASN A 1 89 ? -24.339 11.437 17.275 1.00 68.19 89 ASN A CA 1
ATOM 694 C C . ASN A 1 89 ? -23.860 11.576 15.822 1.00 68.19 89 ASN A C 1
ATOM 696 O O . ASN A 1 89 ? -24.480 12.282 15.026 1.00 68.19 89 ASN A O 1
ATOM 700 N N . GLN A 1 90 ? -22.735 10.945 15.494 1.00 73.75 90 GLN A N 1
ATOM 701 C CA . GLN A 1 90 ? -22.240 10.860 14.130 1.00 73.75 90 GLN A CA 1
ATOM 702 C C . GLN A 1 90 ? -22.848 9.612 13.494 1.00 73.75 90 GLN A C 1
ATOM 704 O O . GLN A 1 90 ? -22.543 8.491 13.881 1.00 73.75 90 GLN A O 1
ATOM 709 N N . GLU A 1 91 ? -23.720 9.806 12.507 1.00 83.25 91 GLU A N 1
ATOM 710 C CA . GLU A 1 91 ? -24.287 8.709 11.705 1.00 83.25 91 GLU A CA 1
ATOM 711 C C . GLU A 1 91 ? -23.267 8.128 10.704 1.00 83.25 91 GLU A C 1
ATOM 713 O O . GLU A 1 91 ? -23.558 7.167 9.995 1.00 83.25 91 GLU A O 1
ATOM 718 N N . GLN A 1 92 ? -22.073 8.726 10.615 1.00 85.81 92 GLN A N 1
ATOM 719 C CA . GLN A 1 92 ? -21.034 8.405 9.641 1.00 85.81 92 GLN A CA 1
ATOM 720 C C . GLN A 1 92 ? -19.662 8.333 10.311 1.00 85.81 92 GLN A C 1
ATOM 722 O O . GLN A 1 92 ? -19.372 9.089 11.235 1.00 85.81 92 GLN A O 1
ATOM 727 N N . ALA A 1 93 ? -18.802 7.448 9.804 1.00 88.31 93 ALA A N 1
ATOM 728 C CA . ALA A 1 93 ? -17.416 7.353 10.241 1.00 88.31 93 ALA A CA 1
ATOM 729 C C . ALA A 1 93 ? -16.580 8.504 9.665 1.00 88.31 93 ALA A C 1
ATOM 731 O O . ALA A 1 93 ? -16.690 8.841 8.484 1.00 88.31 93 ALA A O 1
ATOM 732 N N . VAL A 1 94 ? -15.700 9.065 10.492 1.00 88.31 94 VAL A N 1
ATOM 733 C CA . VAL A 1 94 ? -14.689 10.034 10.061 1.00 88.31 94 VAL A CA 1
ATOM 734 C C . VAL A 1 94 ? -13.402 9.283 9.736 1.00 88.31 94 VAL A C 1
ATOM 736 O O . VAL A 1 94 ? -12.911 8.509 10.554 1.00 88.31 94 VAL A O 1
ATOM 739 N N . ILE A 1 95 ? -12.854 9.510 8.541 1.00 92.75 95 ILE A N 1
ATOM 740 C CA . ILE A 1 95 ? -11.594 8.903 8.102 1.00 92.75 95 ILE A CA 1
ATOM 741 C C . ILE A 1 95 ? -10.493 9.954 8.187 1.00 92.75 95 ILE A C 1
ATOM 743 O O . ILE A 1 95 ? -10.520 10.947 7.460 1.00 92.75 95 ILE A O 1
ATOM 747 N N . THR A 1 96 ? -9.505 9.697 9.038 1.00 92.94 96 THR A N 1
ATOM 748 C CA . THR A 1 96 ? -8.262 10.471 9.098 1.00 92.94 96 THR A CA 1
ATOM 749 C C . THR A 1 96 ? -7.181 9.721 8.331 1.00 92.94 96 THR A C 1
ATOM 751 O O . THR A 1 96 ? -7.008 8.518 8.513 1.00 92.94 96 THR A O 1
ATOM 754 N N . CYS A 1 97 ? -6.474 10.422 7.447 1.00 95.69 97 CYS A N 1
ATOM 755 C CA . CYS A 1 97 ? -5.400 9.853 6.642 1.00 95.69 97 CYS A CA 1
ATOM 756 C C . CYS A 1 97 ? -4.130 10.672 6.847 1.00 95.69 97 CYS A C 1
ATOM 758 O O . CYS A 1 97 ? -4.066 11.829 6.430 1.00 95.69 97 CYS A O 1
ATOM 760 N N . ASP A 1 98 ? -3.129 10.049 7.462 1.00 95.75 98 ASP A N 1
ATOM 761 C CA . ASP A 1 98 ? -1.811 10.636 7.645 1.00 95.75 98 ASP A CA 1
ATOM 762 C C . ASP A 1 98 ? -0.849 10.095 6.590 1.00 95.75 98 ASP A C 1
ATOM 764 O O . ASP A 1 98 ? -0.646 8.887 6.448 1.00 95.75 98 ASP A O 1
ATOM 768 N N . PHE A 1 99 ? -0.234 11.011 5.847 1.00 96.19 99 PHE A N 1
ATOM 769 C CA . PHE A 1 99 ? 0.781 10.689 4.856 1.00 96.19 99 PHE A CA 1
ATOM 770 C C . PHE A 1 99 ? 2.137 11.202 5.324 1.00 96.19 99 PHE A C 1
ATOM 772 O O . PHE A 1 99 ? 2.317 12.396 5.563 1.00 96.19 99 PHE A O 1
ATOM 779 N N . SER A 1 100 ? 3.110 10.298 5.400 1.00 95.81 100 SER A N 1
ATOM 780 C CA . SER A 1 100 ? 4.506 10.649 5.633 1.00 95.81 100 SER A CA 1
ATOM 781 C C . SER A 1 100 ? 5.387 10.045 4.546 1.00 95.81 100 SER A C 1
ATOM 783 O O . SER A 1 100 ? 5.191 8.910 4.112 1.00 95.81 100 SER A O 1
ATOM 785 N N . MET A 1 101 ? 6.360 10.831 4.093 1.00 95.94 101 MET A N 1
ATOM 786 C CA . MET A 1 101 ? 7.376 10.395 3.147 1.00 95.94 101 MET A CA 1
ATOM 787 C C . MET A 1 101 ? 8.739 10.558 3.802 1.00 95.94 101 MET A C 1
ATOM 789 O O . MET A 1 101 ? 9.123 11.661 4.187 1.00 95.94 101 MET A O 1
ATOM 793 N N . THR A 1 102 ? 9.472 9.459 3.921 1.00 92.56 102 THR A N 1
ATOM 794 C CA . THR A 1 102 ? 10.830 9.483 4.462 1.00 92.56 102 THR A CA 1
ATOM 795 C C . THR A 1 102 ? 11.791 10.064 3.427 1.00 92.56 102 THR A C 1
ATOM 797 O O . THR A 1 102 ? 11.809 9.622 2.277 1.00 92.56 102 THR A O 1
ATOM 800 N N . SER A 1 103 ? 12.602 11.044 3.833 1.00 81.12 103 SER A N 1
ATOM 801 C CA . SER A 1 103 ? 13.757 11.499 3.055 1.00 81.12 103 SER A CA 1
ATOM 802 C C . SER A 1 103 ? 14.921 10.524 3.223 1.00 81.12 103 SER A C 1
ATOM 804 O O . SER A 1 103 ? 15.157 10.042 4.332 1.00 81.12 103 SER A O 1
ATOM 806 N N . TYR A 1 104 ? 15.645 10.265 2.140 1.00 55.47 104 TYR A N 1
ATOM 807 C CA . TYR A 1 104 ? 16.877 9.477 2.129 1.00 55.47 104 TYR A CA 1
ATOM 808 C C . TYR A 1 104 ? 18.119 10.367 2.205 1.00 55.47 104 TYR A C 1
ATOM 810 O O . TYR A 1 104 ? 18.037 11.534 1.756 1.00 55.47 104 TYR A O 1
#

pLDDT: mean 78.05, std 23.01, range [31.78, 98.12]